Protein AF-A0A496X570-F1 (afdb_monomer_lite)

Sequence (107 aa):
MKTTKIIIYIVLIIHILFSIRVMIADPTLTTFVEILGQRETWAFQITSDLLFGFVLFAVLVYTLENSLKKAVMWFVLANVLGNPAFAIYLLLNLDRLRSGKTLPSSN

Structure (mmCIF, N/CA/C/O backbone):
data_AF-A0A496X570-F1
#
_entry.id   AF-A0A496X570-F1
#
loop_
_atom_site.group_PDB
_atom_site.id
_atom_site.type_symbol
_atom_site.label_atom_id
_atom_site.label_alt_id
_atom_site.label_comp_id
_atom_site.label_asym_id
_atom_site.label_entity_id
_atom_site.label_seq_id
_atom_site.pdbx_PDB_ins_code
_atom_site.Cartn_x
_atom_site.Cartn_y
_atom_site.Cartn_z
_atom_site.occupancy
_atom_site.B_iso_or_equiv
_atom_site.auth_seq_id
_atom_site.auth_comp_id
_atom_site.auth_asym_id
_atom_site.auth_atom_id
_atom_site.pdbx_PDB_model_num
ATOM 1 N N . MET A 1 1 ? -9.013 -16.324 17.588 1.00 54.03 1 MET A N 1
ATOM 2 C CA . MET A 1 1 ? -8.237 -15.057 17.642 1.00 54.03 1 MET A CA 1
ATOM 3 C C . MET A 1 1 ? -6.714 -15.233 17.512 1.00 54.03 1 MET A C 1
ATOM 5 O O . MET A 1 1 ? -6.108 -14.418 16.831 1.00 54.03 1 MET A O 1
ATOM 9 N N . LYS A 1 2 ? -6.067 -16.253 18.114 1.00 57.91 2 LYS A N 1
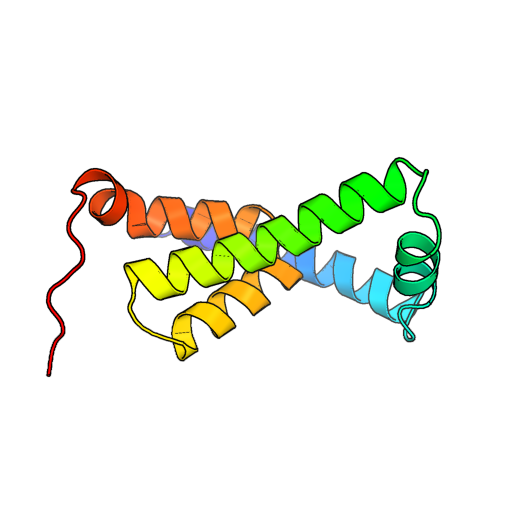ATOM 10 C CA . LYS A 1 2 ? -4.603 -16.478 17.981 1.00 57.91 2 LYS A CA 1
ATOM 11 C C . LYS A 1 2 ? -4.170 -16.940 16.577 1.00 57.91 2 LYS A C 1
ATOM 13 O O . LYS A 1 2 ? -3.218 -16.395 16.036 1.00 57.91 2 LYS A O 1
ATOM 18 N N . THR A 1 3 ? -4.912 -17.856 15.957 1.00 57.19 3 THR A N 1
ATOM 19 C CA . THR A 1 3 ? -4.593 -18.412 14.626 1.00 57.19 3 THR A CA 1
ATOM 20 C C . THR A 1 3 ? -4.628 -17.357 13.518 1.00 57.19 3 THR A C 1
ATOM 22 O O . THR A 1 3 ? -3.714 -17.284 12.706 1.00 57.19 3 THR A O 1
ATOM 25 N N . THR A 1 4 ? -5.624 -16.465 13.537 1.00 46.62 4 THR A N 1
ATOM 26 C CA . THR A 1 4 ? -5.747 -15.350 12.582 1.00 46.62 4 THR A CA 1
ATOM 27 C C . THR A 1 4 ? -4.538 -14.415 12.634 1.00 46.62 4 THR A C 1
ATOM 29 O O . THR A 1 4 ? -4.016 -14.028 11.596 1.00 46.62 4 THR A O 1
ATOM 32 N N . LYS A 1 5 ? -4.042 -14.096 13.837 1.00 51.41 5 LYS A N 1
ATOM 33 C CA . LYS A 1 5 ? -2.849 -13.251 14.008 1.00 51.41 5 LYS A CA 1
ATOM 34 C C . LYS A 1 5 ? -1.588 -13.924 13.459 1.00 51.41 5 LYS A C 1
ATOM 36 O O . LYS A 1 5 ? -0.790 -13.261 12.813 1.00 51.41 5 LYS A O 1
ATOM 41 N N . ILE A 1 6 ? -1.435 -15.234 13.666 1.00 71.75 6 ILE A N 1
ATOM 42 C CA . ILE A 1 6 ? -0.293 -16.008 13.150 1.00 71.75 6 ILE A CA 1
ATOM 43 C C . ILE A 1 6 ? -0.269 -15.995 11.617 1.00 71.75 6 ILE A C 1
ATOM 45 O O . ILE A 1 6 ? 0.774 -15.725 11.030 1.00 71.75 6 ILE A O 1
ATOM 49 N N . ILE A 1 7 ? -1.419 -16.211 10.970 1.00 62.41 7 ILE A N 1
ATOM 50 C CA . ILE A 1 7 ? -1.529 -16.172 9.503 1.00 62.41 7 ILE A CA 1
ATOM 51 C C . ILE A 1 7 ? -1.132 -14.791 8.968 1.00 62.41 7 ILE A C 1
ATOM 53 O O . ILE A 1 7 ? -0.346 -14.699 8.029 1.00 62.41 7 ILE A O 1
ATOM 57 N N . ILE A 1 8 ? -1.613 -13.719 9.605 1.00 59.16 8 ILE A N 1
ATOM 58 C CA . ILE A 1 8 ? -1.262 -12.342 9.236 1.00 59.16 8 ILE A CA 1
ATOM 59 C C . ILE A 1 8 ? 0.255 -12.116 9.330 1.00 59.16 8 ILE A C 1
ATOM 61 O O . ILE A 1 8 ? 0.846 -11.576 8.396 1.00 59.16 8 ILE A O 1
ATOM 65 N N . TYR A 1 9 ? 0.902 -12.562 10.412 1.00 67.38 9 TYR A N 1
ATOM 66 C CA . TYR A 1 9 ? 2.354 -12.424 10.570 1.00 67.38 9 TYR A CA 1
ATOM 67 C C . TYR A 1 9 ? 3.151 -13.199 9.517 1.00 67.38 9 TYR A C 1
ATOM 69 O O . TYR A 1 9 ? 4.151 -12.690 9.020 1.00 67.38 9 TYR A O 1
ATOM 77 N N . ILE A 1 10 ? 2.706 -14.398 9.140 1.00 72.62 10 ILE A N 1
ATOM 78 C CA . ILE A 1 10 ? 3.373 -15.193 8.101 1.00 72.62 10 ILE A CA 1
ATOM 79 C C . ILE A 1 10 ? 3.300 -14.479 6.745 1.00 72.62 10 ILE A C 1
ATOM 81 O O . ILE A 1 10 ? 4.321 -14.338 6.075 1.00 72.62 10 ILE A O 1
ATOM 85 N N . VAL A 1 11 ? 2.123 -13.972 6.364 1.00 64.75 11 VAL A N 1
ATOM 86 C CA . VAL A 1 11 ? 1.937 -13.216 5.112 1.00 64.75 11 VAL A CA 1
ATOM 87 C C . VAL A 1 11 ? 2.810 -11.957 5.093 1.00 64.75 11 VAL A C 1
ATOM 89 O O . VAL A 1 11 ? 3.460 -11.681 4.088 1.00 64.75 11 VAL A O 1
ATOM 92 N N . LEU A 1 12 ? 2.882 -11.237 6.218 1.00 63.25 12 LEU A N 1
ATOM 93 C CA . LEU A 1 12 ? 3.766 -10.083 6.413 1.00 63.25 12 LEU A CA 1
ATOM 94 C C . LEU A 1 12 ? 5.238 -10.422 6.167 1.00 63.25 12 LEU A C 1
ATOM 96 O O . LEU A 1 12 ? 5.913 -9.719 5.420 1.00 63.25 12 LEU A O 1
ATOM 100 N N . ILE A 1 13 ? 5.728 -11.501 6.777 1.00 76.88 13 ILE A N 1
ATOM 101 C CA . ILE A 1 13 ? 7.125 -11.924 6.645 1.00 76.88 13 ILE A CA 1
ATOM 102 C C . ILE A 1 13 ? 7.435 -12.300 5.197 1.00 76.88 13 ILE A C 1
ATOM 104 O O . ILE A 1 13 ? 8.430 -11.831 4.649 1.00 76.88 13 ILE A O 1
ATOM 108 N N . ILE A 1 14 ? 6.573 -13.099 4.561 1.00 74.00 14 ILE A N 1
ATOM 109 C CA . ILE A 1 14 ? 6.742 -13.494 3.157 1.00 74.00 14 ILE A CA 1
ATOM 110 C C . ILE A 1 14 ? 6.811 -12.253 2.270 1.00 74.00 14 ILE A C 1
ATOM 112 O O . ILE A 1 14 ? 7.736 -12.115 1.474 1.00 74.00 14 ILE A O 1
ATOM 116 N N . HIS A 1 15 ? 5.871 -11.327 2.447 1.00 67.56 15 HIS A N 1
ATOM 117 C CA . HIS A 1 15 ? 5.829 -10.100 1.672 1.00 67.56 15 HIS A CA 1
ATOM 118 C C . HIS A 1 15 ? 7.116 -9.266 1.842 1.00 67.56 15 HIS A C 1
ATOM 120 O O . HIS A 1 15 ? 7.725 -8.874 0.850 1.00 67.56 15 HIS A O 1
ATOM 126 N N . ILE A 1 16 ? 7.583 -9.051 3.080 1.00 74.81 16 ILE A N 1
ATOM 127 C CA . ILE A 1 16 ? 8.826 -8.305 3.354 1.00 74.81 16 ILE A CA 1
ATOM 128 C C . ILE A 1 16 ? 10.031 -8.966 2.669 1.00 74.81 16 ILE A C 1
ATOM 130 O O . ILE A 1 16 ? 10.847 -8.273 2.063 1.00 74.81 16 ILE A O 1
ATOM 134 N N . LEU A 1 17 ? 10.136 -10.298 2.719 1.00 78.50 17 LEU A N 1
ATOM 135 C CA . LEU A 1 17 ? 11.233 -11.032 2.081 1.00 78.50 17 LEU A CA 1
ATOM 136 C C . LEU A 1 17 ? 11.249 -10.862 0.554 1.00 78.50 17 LEU A C 1
ATOM 138 O O . LEU A 1 17 ? 12.328 -10.754 -0.032 1.00 78.50 17 LEU A O 1
ATOM 142 N N . PHE A 1 18 ? 10.080 -10.806 -0.090 1.00 74.00 18 PHE A N 1
ATOM 143 C CA . PHE A 1 18 ? 9.980 -10.513 -1.523 1.00 74.00 18 PHE A CA 1
ATOM 144 C C . PHE A 1 18 ? 10.352 -9.058 -1.836 1.00 74.00 18 PHE A C 1
ATOM 146 O O . PHE A 1 18 ? 11.148 -8.814 -2.744 1.00 74.00 18 PHE A O 1
ATOM 153 N N . SER A 1 19 ? 9.860 -8.104 -1.046 1.00 72.50 19 SER A N 1
ATOM 154 C CA . SER A 1 19 ? 10.104 -6.671 -1.255 1.00 72.50 19 SER A CA 1
ATOM 155 C C . SER A 1 19 ? 11.573 -6.274 -1.079 1.00 72.50 19 SER A C 1
ATOM 157 O O . SER A 1 19 ? 12.065 -5.416 -1.809 1.00 72.50 19 SER A O 1
ATOM 159 N N . ILE A 1 20 ? 12.321 -6.945 -0.192 1.00 79.50 20 ILE A N 1
ATOM 160 C CA . ILE A 1 20 ? 13.773 -6.733 -0.047 1.00 79.50 20 ILE A CA 1
ATOM 161 C C . ILE A 1 20 ? 14.516 -7.062 -1.346 1.00 79.50 20 ILE A C 1
ATOM 163 O O . ILE A 1 20 ? 15.389 -6.303 -1.760 1.00 79.50 20 ILE A O 1
ATOM 167 N N . ARG A 1 21 ? 14.172 -8.169 -2.018 1.00 78.19 21 ARG A N 1
ATOM 168 C CA . ARG A 1 21 ? 14.830 -8.541 -3.281 1.00 78.19 21 ARG A CA 1
ATOM 169 C C . ARG A 1 21 ? 14.573 -7.516 -4.379 1.00 78.19 21 ARG A C 1
ATOM 171 O O . ARG A 1 21 ? 15.489 -7.210 -5.132 1.00 78.19 21 ARG A O 1
ATOM 178 N N . VAL A 1 22 ? 13.356 -6.977 -4.437 1.00 75.62 22 VAL A N 1
ATOM 179 C CA . VAL A 1 22 ? 12.992 -5.919 -5.389 1.00 75.62 22 VAL A CA 1
ATOM 180 C C . VAL A 1 22 ? 13.780 -4.640 -5.102 1.00 75.62 22 VAL A C 1
ATOM 182 O O . VAL A 1 22 ? 14.373 -4.095 -6.024 1.00 75.62 22 VAL A O 1
ATOM 185 N N . MET A 1 23 ? 13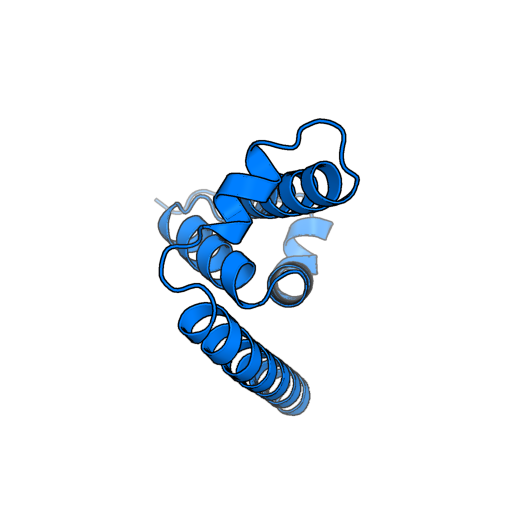.882 -4.211 -3.838 1.00 76.31 23 MET A N 1
ATOM 186 C CA . MET A 1 23 ? 14.677 -3.027 -3.474 1.00 76.31 23 MET A CA 1
ATOM 187 C C . MET A 1 23 ? 16.175 -3.181 -3.762 1.00 76.31 23 MET A C 1
ATOM 189 O O . MET A 1 23 ? 16.836 -2.195 -4.066 1.00 76.31 23 MET A O 1
ATOM 193 N N . ILE A 1 24 ? 16.725 -4.394 -3.673 1.00 85.75 24 ILE A N 1
ATOM 194 C CA . ILE A 1 24 ? 18.121 -4.648 -4.058 1.00 85.75 24 ILE A CA 1
ATOM 195 C C . ILE A 1 24 ? 18.285 -4.601 -5.584 1.00 85.75 24 ILE A C 1
ATOM 197 O O . ILE A 1 24 ? 19.294 -4.098 -6.070 1.00 85.75 24 ILE A O 1
ATOM 201 N N . ALA A 1 25 ? 17.319 -5.140 -6.333 1.00 84.94 25 ALA A N 1
ATOM 202 C CA . ALA A 1 25 ? 17.377 -5.213 -7.792 1.00 84.94 25 ALA A CA 1
ATOM 203 C C . ALA A 1 25 ? 17.136 -3.857 -8.476 1.00 84.94 25 ALA A C 1
ATOM 205 O O . ALA A 1 25 ? 17.736 -3.591 -9.513 1.00 84.94 25 ALA A O 1
ATOM 206 N N . ASP A 1 26 ? 16.285 -3.007 -7.899 1.00 82.56 26 ASP A N 1
ATOM 207 C CA . ASP A 1 26 ? 15.965 -1.675 -8.416 1.00 82.56 26 ASP A CA 1
ATOM 208 C C . ASP A 1 26 ? 15.927 -0.628 -7.283 1.00 82.56 26 ASP A C 1
ATOM 210 O O . ASP A 1 26 ? 14.855 -0.179 -6.863 1.00 82.56 26 ASP A O 1
ATOM 214 N N . PRO A 1 27 ? 17.098 -0.240 -6.743 1.00 80.75 27 PRO A N 1
ATOM 215 C CA . PRO A 1 27 ? 17.190 0.649 -5.584 1.00 80.75 27 PRO A CA 1
ATOM 216 C C . PRO A 1 27 ? 16.749 2.086 -5.885 1.00 80.75 27 PRO A C 1
ATOM 218 O O . PRO A 1 27 ? 16.396 2.829 -4.971 1.00 80.75 27 PRO A O 1
ATOM 221 N N . THR A 1 28 ? 16.773 2.491 -7.155 1.00 84.31 28 THR A N 1
ATOM 222 C CA . THR A 1 28 ? 16.386 3.830 -7.615 1.00 84.31 28 THR A CA 1
ATOM 223 C C . THR A 1 28 ? 14.946 3.897 -8.116 1.00 84.31 28 THR A C 1
ATOM 225 O 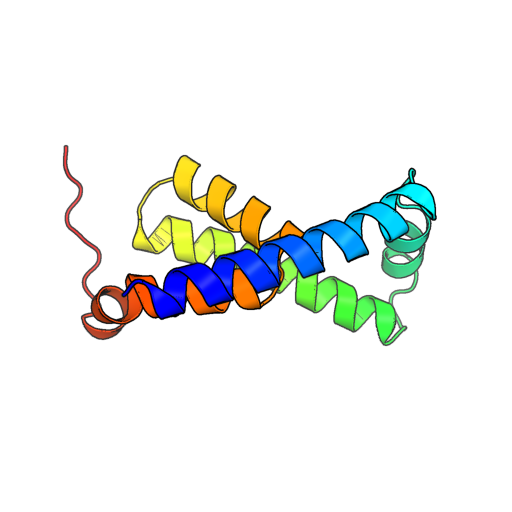O . THR A 1 28 ? 14.515 4.972 -8.529 1.00 84.31 28 THR A O 1
ATOM 228 N N . LEU A 1 29 ? 14.193 2.787 -8.056 1.00 79.06 29 LEU A N 1
ATOM 229 C CA . LEU A 1 29 ? 12.822 2.679 -8.568 1.00 79.06 29 LEU A CA 1
ATOM 230 C C . LEU A 1 29 ? 12.721 3.039 -10.062 1.00 79.06 29 LEU A C 1
ATOM 232 O O . LEU A 1 29 ? 11.704 3.564 -10.520 1.00 79.06 29 LEU A O 1
ATOM 236 N N . THR A 1 30 ? 13.775 2.775 -10.834 1.00 85.06 30 THR A N 1
ATOM 237 C CA . THR A 1 30 ? 13.858 3.146 -12.252 1.00 85.06 30 THR A CA 1
ATOM 238 C C . THR A 1 30 ? 12.770 2.447 -13.056 1.00 85.06 30 THR A C 1
ATOM 240 O O . THR A 1 30 ? 12.068 3.089 -13.832 1.00 85.06 30 THR A O 1
ATOM 243 N N . THR A 1 31 ? 12.545 1.160 -12.790 1.00 84.25 31 THR A N 1
ATOM 244 C CA . THR A 1 31 ? 11.511 0.348 -13.447 1.00 84.25 31 THR A CA 1
ATOM 245 C C . THR A 1 31 ? 10.120 0.911 -13.173 1.00 84.25 31 THR A C 1
ATOM 247 O O . THR A 1 31 ? 9.265 0.948 -14.054 1.00 84.25 31 THR A O 1
ATOM 250 N N . PHE A 1 32 ? 9.881 1.386 -11.949 1.00 81.56 32 PHE A N 1
ATOM 251 C CA . PHE A 1 32 ? 8.611 2.007 -11.585 1.00 81.56 32 PHE A CA 1
ATOM 252 C C . PHE A 1 32 ? 8.370 3.293 -12.387 1.00 81.56 32 PHE A C 1
ATOM 254 O O . PHE A 1 32 ? 7.293 3.468 -12.958 1.00 81.56 32 PHE A O 1
ATOM 261 N N . VAL A 1 33 ? 9.376 4.167 -12.484 1.00 83.50 33 VAL A N 1
ATOM 262 C CA . VAL A 1 33 ? 9.279 5.416 -13.258 1.00 83.50 33 VAL A CA 1
ATOM 263 C C . VAL A 1 33 ? 9.114 5.135 -14.755 1.00 83.50 33 VAL A C 1
ATOM 265 O O . VAL A 1 33 ? 8.306 5.791 -15.412 1.00 83.50 33 VAL A O 1
ATOM 268 N N . GLU A 1 34 ? 9.815 4.137 -15.292 1.00 88.31 34 GLU A N 1
ATOM 269 C CA . GLU A 1 34 ? 9.676 3.711 -16.688 1.00 88.31 34 GLU A CA 1
ATOM 270 C C . GLU A 1 34 ? 8.261 3.217 -16.999 1.00 88.31 34 GLU A C 1
ATOM 272 O O . GLU A 1 34 ? 7.666 3.658 -17.984 1.00 88.31 34 GLU A O 1
ATOM 277 N N . ILE A 1 35 ? 7.679 2.373 -16.139 1.00 86.50 35 ILE A N 1
ATOM 278 C CA . ILE A 1 35 ? 6.298 1.896 -16.298 1.00 86.50 35 ILE A CA 1
ATOM 279 C C . ILE A 1 35 ? 5.315 3.073 -16.298 1.00 86.50 35 ILE A C 1
ATOM 281 O O . ILE A 1 35 ? 4.412 3.112 -17.133 1.00 86.50 35 ILE A O 1
ATOM 285 N N . LEU A 1 36 ? 5.507 4.071 -15.427 1.00 81.62 36 LEU A N 1
ATOM 286 C CA . LEU A 1 36 ? 4.671 5.278 -15.404 1.00 81.62 36 LEU A CA 1
ATOM 287 C C . LEU A 1 36 ? 4.791 6.131 -16.681 1.00 81.62 36 LEU A C 1
ATOM 289 O O . LEU A 1 36 ? 3.853 6.849 -17.035 1.00 81.62 36 LEU A O 1
ATOM 293 N N . GLY A 1 37 ? 5.918 6.046 -17.392 1.00 83.25 37 GLY A N 1
ATOM 294 C CA . GLY A 1 37 ? 6.119 6.686 -18.693 1.00 83.25 37 GLY A CA 1
ATOM 295 C C . GLY A 1 37 ? 5.422 5.969 -19.858 1.00 83.25 37 GLY A C 1
ATOM 296 O O . GLY A 1 37 ? 5.135 6.594 -20.879 1.00 83.25 37 GLY A O 1
ATOM 297 N N . GLN A 1 38 ? 5.097 4.682 -19.713 1.00 87.75 38 GLN A N 1
ATOM 298 C CA . GLN A 1 38 ? 4.562 3.822 -20.774 1.00 87.75 38 GLN A CA 1
ATOM 299 C C . GLN A 1 38 ? 3.024 3.761 -20.777 1.00 87.75 38 GLN A C 1
ATOM 301 O O . GLN A 1 38 ? 2.426 2.697 -20.607 1.00 87.75 38 GLN A O 1
ATOM 306 N N . ARG A 1 39 ? 2.380 4.911 -21.006 1.00 77.94 39 ARG A N 1
ATOM 307 C CA . ARG A 1 39 ? 0.928 5.146 -20.820 1.00 77.94 39 ARG A CA 1
ATOM 308 C C . ARG A 1 39 ? -0.028 4.161 -21.509 1.00 77.94 39 ARG A C 1
ATOM 310 O O . ARG A 1 39 ? -1.156 4.014 -21.057 1.00 77.94 39 ARG A O 1
ATOM 317 N N . GLU A 1 40 ? 0.393 3.504 -22.586 1.00 82.75 40 GLU A N 1
ATOM 318 C CA . GLU A 1 40 ? -0.458 2.585 -23.363 1.00 82.75 40 GLU A CA 1
ATOM 319 C C . GLU A 1 40 ? -0.216 1.104 -23.039 1.00 82.75 40 GLU A C 1
ATOM 321 O O . GLU A 1 40 ? -0.755 0.214 -23.694 1.00 82.75 40 GLU A O 1
ATOM 326 N N . THR A 1 41 ? 0.598 0.813 -22.024 1.00 90.25 41 THR A N 1
ATOM 327 C CA . THR A 1 41 ? 0.891 -0.567 -21.639 1.00 90.25 41 THR A CA 1
ATOM 328 C C . THR A 1 41 ? -0.074 -1.082 -20.584 1.00 90.25 41 THR A C 1
ATOM 330 O O . THR A 1 41 ? -0.542 -0.362 -19.700 1.00 90.25 41 THR A O 1
ATOM 333 N N . TRP A 1 42 ? -0.311 -2.390 -20.621 1.00 86.81 42 TRP A N 1
ATOM 334 C CA . TRP A 1 42 ? -1.062 -3.070 -19.570 1.00 86.81 42 TRP A CA 1
ATOM 335 C C . TRP A 1 42 ? -0.375 -2.943 -18.199 1.00 86.81 42 TRP A C 1
ATOM 337 O O . TRP A 1 42 ? -1.045 -2.824 -17.176 1.00 86.81 42 TRP A O 1
ATOM 347 N N . ALA A 1 43 ? 0.962 -2.875 -18.186 1.00 84.25 43 ALA A N 1
ATOM 348 C CA . ALA A 1 43 ? 1.746 -2.606 -16.985 1.00 84.25 43 ALA A CA 1
ATOM 349 C C . ALA A 1 43 ? 1.409 -1.234 -16.379 1.00 84.25 43 ALA A C 1
ATOM 351 O O . ALA A 1 43 ? 1.115 -1.159 -15.190 1.00 84.25 43 ALA A O 1
ATOM 352 N N . PHE A 1 44 ? 1.357 -0.171 -17.191 1.00 84.88 44 PHE A N 1
ATOM 353 C CA . PHE A 1 44 ? 0.946 1.158 -16.729 1.00 84.88 44 PHE A CA 1
ATOM 354 C C . PHE A 1 44 ? -0.458 1.153 -16.124 1.00 84.88 44 PHE A C 1
ATOM 356 O O . PHE A 1 44 ? -0.668 1.740 -15.061 1.00 84.88 44 PHE A O 1
ATOM 363 N N . GLN A 1 45 ? -1.409 0.472 -16.770 1.00 85.62 45 GLN A N 1
ATOM 364 C CA . GLN A 1 45 ? -2.778 0.384 -16.270 1.00 85.62 45 GLN A CA 1
ATOM 365 C C . GLN A 1 45 ? -2.836 -0.322 -14.909 1.00 85.62 45 GLN A C 1
ATOM 367 O O . GLN A 1 45 ? -3.446 0.209 -13.985 1.00 85.62 45 GLN A O 1
ATOM 372 N N . ILE A 1 46 ? -2.166 -1.470 -14.759 1.00 87.62 46 ILE A N 1
ATOM 373 C CA . ILE A 1 46 ? -2.116 -2.222 -13.493 1.00 87.62 46 ILE A CA 1
ATOM 374 C C . ILE A 1 46 ? -1.423 -1.413 -12.395 1.00 87.62 46 ILE A C 1
ATOM 376 O O . ILE A 1 46 ? -1.918 -1.341 -11.272 1.00 87.62 46 ILE A O 1
ATOM 380 N N . THR A 1 47 ? -0.280 -0.795 -12.695 1.00 85.75 47 THR A N 1
ATOM 381 C CA . THR A 1 47 ? 0.464 0.009 -11.717 1.00 85.75 47 THR A CA 1
ATOM 382 C C . THR A 1 47 ? -0.337 1.233 -11.284 1.00 85.75 47 THR A C 1
ATOM 384 O O . THR A 1 47 ? -0.366 1.552 -10.096 1.00 85.75 47 THR A O 1
ATOM 387 N N . SER A 1 48 ? -1.027 1.887 -12.220 1.00 82.81 48 SER A N 1
ATOM 388 C CA . SER A 1 48 ? -1.909 3.014 -11.914 1.00 82.81 48 SER A CA 1
ATOM 389 C C . SER A 1 48 ? -3.089 2.578 -11.048 1.00 82.81 48 SER A C 1
ATOM 391 O O . SER A 1 48 ? -3.352 3.216 -10.031 1.00 82.81 48 SER A O 1
ATOM 393 N N . ASP A 1 49 ? -3.761 1.478 -11.401 1.00 86.38 49 ASP A N 1
ATOM 394 C CA . ASP A 1 49 ? -4.868 0.916 -10.618 1.00 86.38 49 ASP A CA 1
ATOM 395 C C . ASP A 1 49 ? -4.434 0.587 -9.183 1.00 86.38 49 ASP A C 1
ATOM 397 O O . ASP A 1 49 ? -5.096 0.976 -8.222 1.00 86.38 49 ASP A O 1
ATOM 401 N N . LEU A 1 50 ? -3.254 -0.019 -9.016 1.00 86.75 50 LEU A N 1
ATOM 402 C CA . LEU A 1 50 ? -2.688 -0.311 -7.701 1.00 86.75 50 LEU A CA 1
ATOM 403 C C . LEU A 1 50 ? -2.437 0.969 -6.884 1.00 86.75 50 LEU A C 1
ATOM 405 O O . LEU A 1 50 ? -2.811 1.046 -5.711 1.00 86.75 50 LEU A O 1
ATOM 409 N N . LEU A 1 51 ? -1.835 1.990 -7.502 1.00 84.19 51 LEU A N 1
ATOM 410 C CA . LEU A 1 51 ? -1.497 3.249 -6.838 1.00 84.19 51 LEU A CA 1
ATOM 411 C C . LEU A 1 51 ? -2.756 4.019 -6.415 1.00 84.19 51 LEU A C 1
ATOM 413 O O . LEU A 1 51 ? -2.870 4.447 -5.263 1.00 84.19 51 LEU A O 1
ATOM 417 N N . PHE A 1 52 ? -3.733 4.143 -7.318 1.00 83.81 52 PHE A N 1
ATOM 418 C CA . PHE A 1 52 ? -5.024 4.757 -7.010 1.00 83.81 52 PHE A CA 1
ATOM 419 C C . PHE A 1 52 ? -5.812 3.942 -5.985 1.00 83.81 52 PHE A C 1
ATOM 421 O O . PHE A 1 52 ? -6.430 4.528 -5.096 1.00 83.81 52 PHE A O 1
ATOM 428 N N . GLY A 1 53 ? -5.732 2.612 -6.036 1.00 87.12 53 GLY A N 1
ATOM 429 C CA . GLY A 1 53 ? -6.313 1.719 -5.038 1.00 87.12 53 GLY A CA 1
ATOM 430 C C . GLY A 1 53 ? -5.780 1.999 -3.632 1.00 87.12 53 GLY A C 1
ATOM 431 O O . GLY A 1 53 ? -6.564 2.139 -2.692 1.00 87.12 53 GLY A O 1
ATOM 432 N N . PHE A 1 54 ? -4.465 2.174 -3.472 1.00 89.06 54 PHE A N 1
ATOM 433 C CA . PHE A 1 54 ? -3.870 2.529 -2.178 1.00 89.06 54 PHE A CA 1
ATOM 434 C C . PHE A 1 54 ? -4.273 3.928 -1.704 1.00 89.06 54 PHE A C 1
ATOM 436 O O . PHE A 1 54 ? -4.531 4.122 -0.515 1.00 89.06 54 PHE A O 1
ATOM 443 N N . VAL A 1 55 ? -4.375 4.906 -2.606 1.00 82.69 55 VAL A N 1
ATOM 444 C CA . VAL A 1 55 ? -4.852 6.254 -2.252 1.00 82.69 55 VAL A CA 1
ATOM 445 C C . VAL A 1 55 ? -6.307 6.208 -1.786 1.00 82.69 55 VAL A C 1
ATOM 447 O O . VAL A 1 55 ? -6.628 6.738 -0.721 1.00 82.69 55 VAL A O 1
ATOM 450 N N . LEU A 1 56 ? -7.181 5.524 -2.528 1.00 88.06 56 LEU A N 1
ATOM 451 C CA . LEU A 1 56 ? -8.583 5.337 -2.151 1.00 88.06 56 LEU A CA 1
ATOM 452 C C . LEU A 1 56 ? -8.713 4.616 -0.807 1.00 88.06 56 LEU A C 1
ATOM 454 O O . LEU A 1 56 ? -9.572 4.977 -0.002 1.00 88.06 56 LEU A O 1
ATOM 458 N N . PHE A 1 57 ? -7.827 3.661 -0.517 1.00 91.38 57 PHE A N 1
ATOM 459 C CA . PHE A 1 57 ? -7.761 3.032 0.798 1.00 91.38 57 PHE A CA 1
ATOM 460 C C . PHE A 1 57 ? -7.493 4.031 1.916 1.00 91.38 57 PHE A C 1
ATOM 462 O O . PHE A 1 57 ? -8.193 4.043 2.923 1.00 91.38 57 PHE A O 1
ATOM 469 N N . ALA A 1 58 ? -6.467 4.865 1.749 1.00 83.19 58 ALA A N 1
ATOM 470 C CA . ALA A 1 58 ? -6.081 5.843 2.752 1.00 83.19 58 ALA A CA 1
ATOM 471 C C . ALA A 1 58 ? -7.220 6.831 3.007 1.00 83.19 58 ALA A C 1
ATOM 473 O O . ALA A 1 58 ? -7.503 7.156 4.160 1.00 83.19 58 ALA A O 1
ATOM 474 N N . VAL A 1 59 ? -7.910 7.253 1.942 1.00 83.31 59 VAL A N 1
ATOM 475 C CA . VAL A 1 59 ? -9.108 8.091 2.036 1.00 83.31 59 VAL A CA 1
ATOM 476 C C . VAL A 1 59 ? -10.215 7.369 2.805 1.00 83.31 59 VAL A C 1
ATOM 478 O O . VAL A 1 59 ? -10.772 7.958 3.724 1.00 83.31 59 VAL A O 1
ATOM 481 N N . LEU A 1 60 ? -10.499 6.096 2.509 1.00 88.44 60 LEU A N 1
ATOM 482 C CA . LEU A 1 60 ? -11.485 5.294 3.245 1.00 88.44 60 LEU A CA 1
ATOM 483 C C . LEU A 1 60 ? -11.148 5.195 4.741 1.00 88.44 60 LEU A C 1
ATOM 485 O O . LEU A 1 60 ? -12.012 5.353 5.599 1.00 88.44 60 LEU A O 1
ATOM 489 N N . VAL A 1 61 ? -9.883 4.945 5.074 1.00 90.25 61 VAL A N 1
ATOM 490 C CA . VAL A 1 61 ? -9.434 4.874 6.469 1.00 90.25 61 VAL A CA 1
ATOM 491 C C . VAL A 1 61 ? -9.596 6.232 7.150 1.00 90.25 61 VAL A C 1
ATOM 493 O O . VAL A 1 61 ? -10.059 6.306 8.289 1.00 90.25 61 VAL A O 1
ATOM 496 N N . TYR A 1 62 ? -9.237 7.315 6.458 1.00 85.44 62 TYR A N 1
ATOM 497 C CA . TYR A 1 62 ? -9.401 8.668 6.971 1.00 85.44 62 TYR A CA 1
ATOM 498 C C . TYR A 1 62 ? -10.873 9.001 7.222 1.00 85.44 62 TYR A C 1
ATOM 500 O O . TYR A 1 62 ? -11.188 9.533 8.279 1.00 85.44 62 TYR A O 1
ATOM 508 N N . THR A 1 63 ? -11.781 8.649 6.311 1.00 84.81 63 THR A N 1
ATOM 509 C CA . THR A 1 63 ? -13.214 8.938 6.472 1.00 84.81 63 THR A CA 1
ATOM 510 C C . THR A 1 63 ? -13.856 8.112 7.584 1.00 84.81 63 THR A C 1
ATOM 512 O O . THR A 1 63 ? -14.690 8.633 8.320 1.00 84.81 63 THR A O 1
ATOM 515 N N . LEU A 1 64 ? -13.451 6.852 7.761 1.00 85.38 64 LEU A N 1
ATOM 516 C CA . LEU A 1 64 ? -14.001 5.980 8.805 1.00 85.38 64 LEU A CA 1
ATOM 517 C C . LEU A 1 64 ? -13.445 6.270 10.200 1.00 85.38 64 LEU A C 1
ATOM 519 O O . LEU A 1 64 ? -14.151 6.089 11.193 1.00 85.38 64 LEU A O 1
ATOM 523 N N . GLU A 1 65 ? -12.180 6.678 10.296 1.00 85.25 65 GLU A N 1
ATOM 524 C CA . GLU A 1 65 ? -11.502 6.871 11.582 1.00 85.25 65 GLU A CA 1
ATOM 525 C C . GLU A 1 65 ? -11.246 8.338 11.942 1.00 85.25 65 GLU A C 1
ATOM 527 O O . GLU A 1 65 ? -10.756 8.602 13.040 1.00 85.25 65 GLU A O 1
ATOM 532 N N . ASN A 1 66 ? -11.545 9.273 11.033 1.00 86.25 66 ASN A N 1
ATOM 533 C CA . ASN A 1 66 ? -11.290 10.715 11.136 1.00 86.25 66 ASN A CA 1
ATOM 534 C C . ASN A 1 66 ? -9.876 11.042 11.656 1.00 86.25 66 ASN A C 1
ATOM 536 O O . ASN A 1 66 ? -9.666 11.920 12.491 1.00 86.25 66 ASN A O 1
ATOM 540 N N . SER A 1 67 ? -8.884 10.260 11.215 1.00 83.56 67 SER A N 1
ATOM 541 C CA . SER A 1 67 ? -7.521 10.310 11.743 1.00 83.56 67 SER A CA 1
ATOM 542 C C . SER A 1 67 ? -6.490 10.168 10.634 1.00 83.56 67 SER A C 1
ATOM 544 O O . SER A 1 67 ? -6.266 9.079 10.101 1.00 83.56 67 SER A O 1
ATOM 546 N N . LEU A 1 68 ? -5.798 11.272 10.337 1.00 80.69 68 LEU A N 1
ATOM 547 C CA . LEU A 1 68 ? -4.733 11.301 9.331 1.00 80.69 68 LEU A CA 1
ATOM 548 C C . LEU A 1 68 ? -3.596 10.338 9.691 1.00 80.69 68 LEU A C 1
ATOM 550 O O . LEU A 1 68 ? -3.080 9.630 8.833 1.00 80.69 68 LEU A O 1
ATOM 554 N N . LYS A 1 69 ? -3.252 10.243 10.981 1.00 84.31 69 LYS A N 1
ATOM 555 C CA . LYS A 1 69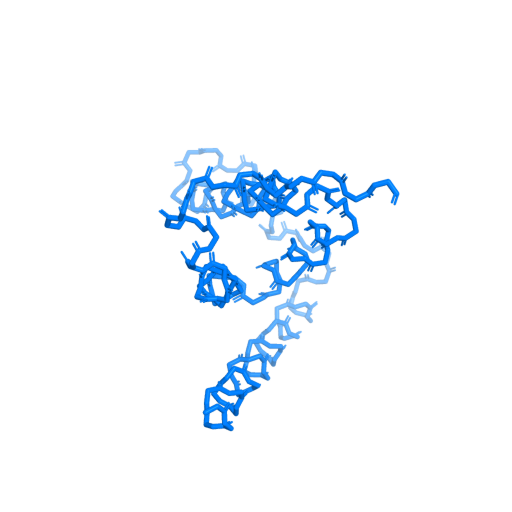 ? -2.213 9.327 11.470 1.00 84.31 69 LYS A CA 1
ATOM 556 C C . LYS A 1 69 ? -2.530 7.871 11.124 1.00 84.31 69 LYS A C 1
ATOM 558 O O . LYS A 1 69 ? -1.650 7.142 10.676 1.00 84.31 69 LYS A O 1
ATOM 563 N N . LYS A 1 70 ? -3.778 7.441 11.331 1.00 85.44 70 LYS A N 1
ATOM 564 C CA . LYS A 1 70 ? -4.192 6.070 11.011 1.00 85.44 70 LYS A CA 1
ATOM 565 C C . LYS A 1 70 ? -4.287 5.841 9.510 1.00 85.44 70 LYS A C 1
ATOM 567 O O . LYS A 1 70 ? -3.851 4.791 9.053 1.00 85.44 70 LYS A O 1
ATOM 572 N N . ALA A 1 71 ? -4.774 6.825 8.757 1.00 82.88 71 ALA A N 1
ATOM 573 C CA . ALA A 1 71 ? -4.795 6.774 7.299 1.00 82.88 71 ALA A CA 1
ATOM 574 C C . ALA A 1 71 ? -3.391 6.574 6.715 1.00 82.88 71 ALA A C 1
ATOM 576 O O . ALA A 1 71 ? -3.183 5.655 5.931 1.00 82.88 71 ALA A O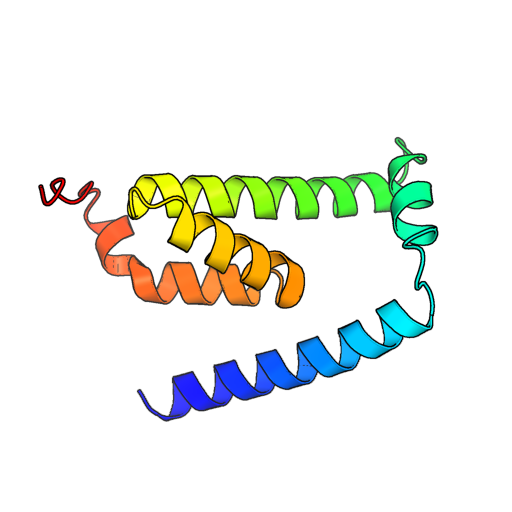 1
ATOM 577 N N . VAL A 1 72 ? -2.405 7.353 7.174 1.00 81.25 72 VAL A N 1
ATOM 578 C CA . VAL A 1 72 ? -1.001 7.207 6.758 1.00 81.25 72 VAL A CA 1
ATOM 579 C C . VAL A 1 72 ? -0.433 5.850 7.176 1.00 81.25 72 VAL A C 1
ATOM 581 O O . VAL A 1 72 ? 0.213 5.185 6.372 1.00 81.25 72 VAL A O 1
ATOM 584 N N . MET A 1 73 ? -0.703 5.393 8.402 1.00 85.56 73 MET A N 1
ATOM 585 C CA . MET A 1 73 ? -0.250 4.077 8.868 1.00 85.56 73 MET A CA 1
ATOM 586 C C . MET A 1 73 ? -0.782 2.946 7.975 1.00 85.56 73 MET A C 1
ATOM 588 O O . MET A 1 73 ? -0.015 2.086 7.547 1.00 85.56 73 MET A O 1
ATOM 592 N N . TRP A 1 74 ? -2.079 2.955 7.663 1.00 88.12 74 TRP A N 1
ATOM 593 C CA . TRP A 1 74 ? -2.697 1.949 6.798 1.00 88.12 74 TRP A CA 1
ATOM 594 C C . TRP A 1 74 ? -2.282 2.084 5.332 1.00 88.12 74 TRP A C 1
ATOM 596 O O . TRP A 1 74 ? -2.119 1.066 4.667 1.00 88.12 74 TRP A O 1
ATOM 606 N N . PHE A 1 75 ? -2.026 3.300 4.847 1.00 82.75 75 PHE A N 1
ATOM 607 C CA . PHE A 1 75 ? -1.453 3.535 3.522 1.00 82.75 75 PHE A CA 1
ATOM 608 C C . PHE A 1 75 ? -0.069 2.899 3.384 1.00 82.75 75 PHE A C 1
ATOM 610 O O . PHE A 1 75 ? 0.189 2.181 2.421 1.00 82.75 75 PHE A O 1
ATOM 617 N N . VAL A 1 76 ? 0.813 3.106 4.366 1.00 80.75 76 VAL A N 1
ATOM 618 C CA . VAL A 1 76 ? 2.143 2.478 4.381 1.00 80.75 76 VAL A CA 1
ATOM 619 C C . VAL A 1 76 ? 2.010 0.958 4.442 1.00 80.75 76 VAL A C 1
ATOM 621 O O . VAL A 1 76 ? 2.662 0.255 3.676 1.00 80.75 76 VAL A O 1
ATOM 624 N N . LEU A 1 77 ? 1.115 0.441 5.290 1.00 82.56 77 LEU A N 1
ATOM 625 C CA . LEU A 1 77 ? 0.845 -0.996 5.359 1.00 82.56 77 LEU A CA 1
ATOM 626 C C . LEU A 1 77 ? 0.320 -1.562 4.036 1.00 82.56 77 LEU A C 1
ATOM 628 O O . LEU A 1 77 ? 0.661 -2.694 3.719 1.00 82.56 77 LEU A O 1
ATOM 632 N N . ALA A 1 78 ? -0.468 -0.806 3.269 1.00 85.75 78 ALA A N 1
ATOM 633 C CA . ALA A 1 78 ? -0.950 -1.216 1.952 1.00 85.75 78 ALA A CA 1
ATOM 634 C C . ALA A 1 78 ? 0.132 -1.147 0.870 1.00 85.75 78 ALA A C 1
ATOM 636 O O . ALA A 1 78 ? 0.192 -2.042 0.041 1.00 85.75 78 ALA A O 1
ATOM 637 N N . ASN A 1 79 ? 1.032 -0.163 0.904 1.00 80.00 79 ASN A N 1
ATOM 638 C CA . ASN A 1 79 ? 2.163 -0.109 -0.032 1.00 80.00 79 ASN A CA 1
ATOM 639 C C . ASN A 1 79 ? 3.173 -1.232 0.208 1.00 80.00 79 ASN A C 1
ATOM 641 O O . ASN A 1 79 ? 3.805 -1.703 -0.731 1.00 80.00 79 ASN A O 1
ATOM 645 N N . VAL A 1 80 ? 3.315 -1.658 1.465 1.00 76.00 80 VAL A N 1
ATOM 646 C CA . VAL A 1 80 ? 4.035 -2.882 1.794 1.00 76.00 80 VAL A CA 1
ATOM 647 C C . VAL A 1 80 ? 3.137 -4.047 1.387 1.00 76.00 80 VAL A C 1
ATOM 649 O O . VAL A 1 80 ? 3.216 -4.535 0.277 1.00 76.00 80 VAL A O 1
ATOM 652 N N . LEU A 1 81 ? 2.167 -4.442 2.198 1.00 78.25 81 LEU A N 1
ATOM 653 C CA . LEU A 1 81 ? 1.483 -5.724 2.038 1.00 78.25 81 LEU A CA 1
ATOM 654 C C . LEU A 1 81 ? 0.606 -5.880 0.799 1.00 78.25 81 LEU A C 1
ATOM 656 O O . LEU A 1 81 ? 0.250 -7.012 0.483 1.00 78.25 81 LEU A O 1
ATOM 660 N N . GLY A 1 82 ? 0.206 -4.794 0.149 1.00 82.62 82 GLY A N 1
ATOM 661 C CA . GLY A 1 82 ? -0.800 -4.788 -0.903 1.00 82.62 82 GLY A CA 1
ATOM 662 C C . GLY A 1 82 ? -2.197 -5.120 -0.377 1.00 82.62 82 GLY A C 1
ATOM 663 O O . GLY A 1 82 ? -2.600 -4.750 0.731 1.00 82.62 82 GLY A O 1
ATOM 664 N N . ASN A 1 83 ? -2.937 -5.881 -1.181 1.00 83.81 83 ASN A N 1
ATOM 665 C CA . ASN A 1 83 ? -4.325 -6.284 -0.929 1.00 83.81 83 ASN A CA 1
ATOM 666 C C . ASN A 1 83 ? -4.587 -6.935 0.453 1.00 83.81 83 ASN A C 1
ATOM 668 O O . ASN A 1 83 ? -5.637 -6.658 1.038 1.00 83.81 83 ASN A O 1
ATOM 672 N N . PRO A 1 84 ? -3.677 -7.745 1.038 1.00 84.31 84 PRO A N 1
ATOM 673 C CA . PRO A 1 84 ? -3.808 -8.228 2.412 1.00 84.31 84 PRO A CA 1
ATOM 674 C C . PRO A 1 84 ? -4.049 -7.141 3.467 1.00 84.31 84 PRO A C 1
ATOM 676 O O . PRO A 1 84 ? -4.873 -7.355 4.354 1.00 84.31 84 PRO A O 1
ATOM 679 N N . ALA A 1 85 ? -3.393 -5.974 3.386 1.00 85.38 85 ALA A N 1
ATOM 680 C CA . ALA A 1 85 ? -3.634 -4.881 4.339 1.00 85.38 85 ALA A CA 1
ATOM 681 C C . ALA A 1 85 ? -5.082 -4.387 4.265 1.00 85.38 85 ALA A C 1
ATOM 683 O O . ALA A 1 85 ? -5.738 -4.208 5.293 1.00 85.38 85 ALA A O 1
ATOM 684 N N . PHE A 1 86 ? -5.585 -4.232 3.042 1.00 87.62 86 PHE A N 1
ATOM 685 C CA . PHE A 1 86 ? -6.956 -3.831 2.757 1.00 87.62 86 PHE A CA 1
ATOM 686 C C . PHE A 1 86 ? -7.963 -4.833 3.326 1.00 87.62 86 PHE A C 1
ATOM 688 O O . PHE A 1 86 ? -8.887 -4.458 4.046 1.00 87.62 86 PHE A O 1
ATOM 695 N N . ALA A 1 87 ? -7.750 -6.123 3.056 1.00 85.88 87 ALA A N 1
ATOM 696 C CA . ALA A 1 87 ? -8.614 -7.193 3.537 1.00 85.88 87 ALA A CA 1
ATOM 697 C C . ALA A 1 87 ? -8.633 -7.261 5.071 1.00 85.88 87 ALA A C 1
ATOM 699 O O . ALA A 1 87 ? -9.703 -7.346 5.670 1.00 85.88 87 ALA A O 1
ATOM 700 N N . ILE A 1 88 ? -7.466 -7.165 5.719 1.00 87.38 88 ILE A N 1
ATOM 701 C CA . ILE A 1 88 ? -7.366 -7.134 7.183 1.00 87.38 88 ILE A CA 1
ATOM 702 C C . ILE A 1 88 ? -8.130 -5.931 7.737 1.00 87.38 88 ILE A C 1
ATOM 704 O O . ILE A 1 88 ? -8.907 -6.088 8.677 1.00 87.38 88 ILE A O 1
ATOM 708 N N . TYR A 1 89 ? -7.948 -4.745 7.157 1.00 89.44 89 TYR A N 1
ATOM 709 C CA . TYR A 1 89 ? -8.645 -3.545 7.605 1.00 89.44 89 TYR A CA 1
ATOM 710 C C . TYR A 1 89 ? -10.162 -3.669 7.494 1.00 89.44 89 TYR A C 1
ATOM 712 O O . TYR A 1 89 ? -10.871 -3.359 8.453 1.00 89.44 89 TYR A O 1
ATOM 720 N N . LEU A 1 90 ? -10.652 -4.152 6.349 1.00 88.12 90 LEU A N 1
ATOM 721 C CA . LEU A 1 90 ? -12.074 -4.385 6.125 1.00 88.12 90 LEU A CA 1
ATOM 722 C C . LEU A 1 90 ? -12.626 -5.391 7.134 1.00 88.12 90 LEU A C 1
ATOM 724 O O . LEU A 1 90 ? -13.651 -5.118 7.745 1.00 88.12 90 LEU A O 1
ATOM 728 N N . LEU A 1 91 ? -11.932 -6.508 7.375 1.00 86.88 91 LEU A N 1
ATOM 729 C CA . LEU A 1 91 ? -12.346 -7.512 8.360 1.00 86.88 91 LEU A CA 1
ATOM 730 C C . LEU A 1 91 ? -12.376 -6.952 9.789 1.00 86.88 91 LEU A C 1
ATOM 732 O O . LEU A 1 91 ? -13.290 -7.262 10.547 1.00 86.88 91 LEU A O 1
ATOM 736 N N . LEU A 1 92 ? -11.404 -6.114 10.160 1.00 85.31 92 LEU A N 1
ATOM 737 C CA . LEU A 1 92 ? -11.353 -5.481 11.482 1.00 85.31 92 LEU A CA 1
ATOM 738 C C . LEU A 1 92 ? -12.428 -4.402 11.673 1.00 85.31 92 LEU A C 1
ATOM 740 O O . LEU A 1 92 ? -12.824 -4.138 12.806 1.00 85.31 92 LEU A O 1
ATOM 744 N N . ASN A 1 93 ? -12.895 -3.779 10.589 1.00 86.31 93 ASN A N 1
ATOM 745 C CA . ASN A 1 93 ? -13.875 -2.691 10.622 1.00 86.31 93 ASN A CA 1
ATOM 746 C C . ASN A 1 93 ? -15.226 -3.079 10.001 1.00 86.31 93 ASN A C 1
ATOM 748 O O . ASN A 1 93 ? -16.055 -2.206 9.741 1.00 86.31 93 ASN A O 1
ATOM 752 N N . LEU A 1 94 ? -15.475 -4.373 9.789 1.00 83.25 94 LEU A N 1
ATOM 753 C CA . LEU A 1 94 ? -16.631 -4.864 9.038 1.00 83.25 94 LEU A CA 1
ATOM 754 C C . LEU A 1 94 ? -17.957 -4.440 9.684 1.00 83.25 94 LEU A C 1
ATOM 756 O O . LEU A 1 94 ? -18.887 -4.036 8.991 1.00 83.25 94 LEU A O 1
ATOM 760 N N . ASP A 1 95 ? -18.017 -4.433 11.016 1.00 80.75 95 ASP A N 1
ATOM 761 C CA . ASP A 1 95 ? -19.196 -3.995 11.773 1.00 80.75 95 ASP A CA 1
ATOM 762 C C . ASP A 1 95 ? -19.445 -2.481 11.661 1.00 80.75 95 ASP A C 1
ATOM 764 O O . ASP A 1 95 ? -20.589 -2.022 11.587 1.00 80.75 95 ASP A O 1
ATOM 768 N N . ARG A 1 96 ? -18.374 -1.682 11.597 1.00 75.19 96 ARG A N 1
ATOM 769 C CA . ARG A 1 96 ? -18.461 -0.225 11.393 1.00 75.19 96 ARG A CA 1
ATOM 770 C C . ARG A 1 96 ? -18.969 0.094 9.992 1.00 75.19 96 ARG A C 1
ATOM 772 O O . ARG A 1 96 ? -19.881 0.899 9.845 1.00 75.19 96 ARG A O 1
ATOM 779 N N . LEU A 1 97 ? -18.446 -0.610 8.991 1.00 75.25 97 LEU A N 1
ATOM 780 C CA . LEU A 1 97 ? -18.893 -0.515 7.602 1.00 75.25 97 LEU A CA 1
ATOM 781 C C . LEU A 1 97 ? -20.357 -0.940 7.448 1.00 75.25 97 LEU A C 1
ATOM 783 O O . LEU A 1 97 ? -21.134 -0.258 6.788 1.00 75.25 97 LEU A O 1
ATOM 787 N N . ARG A 1 98 ? -20.756 -2.032 8.110 1.00 78.50 98 ARG A N 1
ATOM 788 C CA . ARG A 1 98 ? -22.127 -2.556 8.062 1.00 78.50 98 ARG A CA 1
ATOM 789 C C . ARG A 1 98 ? -23.143 -1.643 8.741 1.00 78.50 98 ARG A C 1
ATOM 791 O O . ARG A 1 98 ? -24.293 -1.594 8.320 1.00 78.50 98 ARG A O 1
ATOM 798 N N . SER A 1 99 ? -22.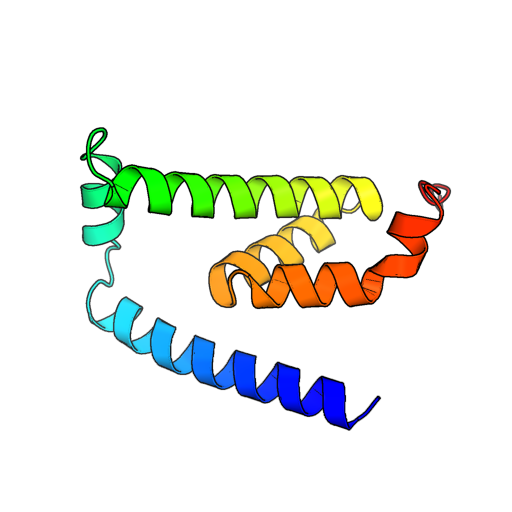744 -0.948 9.802 1.00 74.12 99 SER A N 1
ATOM 799 C CA . SER A 1 99 ? -23.653 -0.085 10.561 1.00 74.12 99 SER A CA 1
ATOM 800 C C . SER A 1 99 ? -23.875 1.292 9.934 1.00 74.12 99 SER A C 1
ATOM 802 O O . SER A 1 99 ? -24.744 2.017 10.413 1.00 74.12 99 SER A O 1
ATOM 804 N N . GLY A 1 100 ? -23.103 1.678 8.907 1.00 64.19 100 GLY A N 1
ATOM 805 C CA . GLY A 1 100 ? -23.181 3.006 8.282 1.00 64.19 100 GLY A CA 1
ATOM 806 C C . GLY A 1 100 ? -22.931 4.173 9.250 1.00 64.19 100 GLY A C 1
ATOM 807 O O . GLY A 1 100 ? -23.116 5.331 8.883 1.00 64.19 100 GLY A O 1
ATOM 808 N N . LYS A 1 101 ? -22.533 3.892 10.500 1.00 51.81 101 LYS A N 1
ATOM 809 C CA . LYS A 1 101 ? -22.328 4.896 11.540 1.00 51.81 101 LYS A CA 1
ATOM 810 C C . LYS A 1 101 ? -20.930 5.477 11.393 1.00 51.81 101 LYS A C 1
ATOM 812 O O . LYS A 1 101 ? -19.958 4.906 11.884 1.00 51.81 101 LYS A O 1
ATOM 817 N N . THR A 1 102 ? -20.848 6.657 10.787 1.00 55.16 102 THR A N 1
ATOM 818 C CA . THR A 1 102 ? -19.812 7.635 11.131 1.00 55.16 102 THR A CA 1
ATOM 819 C C . THR A 1 102 ? -19.807 7.777 12.653 1.00 55.16 102 THR A C 1
ATOM 821 O O . THR A 1 102 ? -20.815 8.165 13.248 1.00 55.16 102 THR A O 1
ATOM 824 N N . LEU A 1 103 ? -18.724 7.357 13.304 1.00 54.16 103 LEU A N 1
ATOM 825 C CA . LEU A 1 103 ? -18.611 7.436 14.758 1.00 54.16 103 LEU A CA 1
ATOM 826 C C . LEU A 1 103 ? -18.642 8.905 15.201 1.00 54.16 103 LEU A C 1
ATOM 828 O O . LEU A 1 103 ? -18.120 9.759 14.483 1.00 54.16 103 LEU A O 1
ATOM 832 N N . PRO A 1 104 ? -19.232 9.214 16.368 1.00 47.59 104 PRO A N 1
ATOM 833 C CA . PRO A 1 104 ? -19.240 10.573 16.887 1.00 47.59 104 PRO A CA 1
ATOM 834 C C . PRO A 1 104 ? -17.802 11.040 17.131 1.00 47.59 104 PRO A C 1
ATOM 836 O O . PRO A 1 104 ? -16.980 10.283 17.653 1.00 47.59 104 PRO A O 1
ATOM 839 N N . SER A 1 105 ? -17.505 12.286 16.753 1.00 47.41 105 SER A N 1
ATOM 840 C CA . SER A 1 105 ? -16.249 12.946 17.098 1.00 47.41 105 SER A CA 1
ATOM 841 C C . SER A 1 105 ? -16.108 12.969 18.619 1.00 47.41 105 SER A C 1
ATOM 843 O O . SER A 1 105 ? -16.867 13.656 19.304 1.00 47.41 105 SER A O 1
ATOM 845 N N . SER A 1 106 ? -15.160 12.208 19.161 1.00 51.16 106 SER A N 1
ATOM 846 C CA . SER A 1 106 ? -14.714 12.430 20.531 1.00 51.16 106 SER A CA 1
ATOM 847 C C . SER A 1 106 ? -13.876 13.706 20.535 1.00 51.16 106 SER A C 1
ATOM 849 O O . SER A 1 106 ? -12.763 13.699 20.002 1.00 51.16 106 SER A O 1
ATOM 851 N N . ASN A 1 107 ? -14.465 14.778 21.070 1.00 40.31 107 ASN A N 1
ATOM 852 C CA . ASN A 1 107 ? -13.739 15.948 21.565 1.00 40.31 107 ASN A CA 1
ATOM 853 C C . ASN A 1 107 ? -12.673 15.531 22.582 1.00 40.31 107 ASN A C 1
ATOM 855 O O . ASN A 1 107 ? -12.943 14.568 23.340 1.00 40.31 107 ASN A O 1
#

Radius of gyration: 16.49 Å; chains: 1; bounding box: 42×34×45 Å

Foldseek 3Di:
DVVVVVVLVVLLVVLVVVVVVVCVVCVPCVVVVVLCVVCPDPSVVVSVCQVVVLVVQLVVQCQQVVDNVRSVVLSVVCVRNPPSSVVVVCVVCVVVVVVVDSDDDDD

pLDDT: mean 78.18, std 11.55, range [40.31, 91.38]

Secondary structure (DSSP, 8-state):
-HHHHHHHHHHHHHHHHHHHHHHHH-TT-HHHHHHHH-TTSHHHHHHHHHHHHHHHHHHHHHHHH--HHHHHHHHHHHHHH-HHHHHHHHHHTHHHHHHT-------